Protein AF-A0AAN1Y5R4-F1 (afdb_monomer_lite)

Organism: NCBI:txid1667327

Secondary structure (DSSP, 8-state):
-HHHHT-HHHHHHHHTTSSPPPHHHHHHHHHHHHHHHHHTT-HHHHHHHHHHHHHHHHHHHHHHHHH-TTS-HHHHHHHHHHHHHHHHHHHHHHHHHHHS---HHHHHHHHHHHHHHHS-TT-

Radius of gyration: 15.48 Å; chains: 1; bounding box: 37×39×35 Å

pLDDT: mean 89.07, std 10.1, range [41.53, 98.31]

Structure (mmCIF, N/CA/C/O backbone):
data_AF-A0AAN1Y5R4-F1
#
_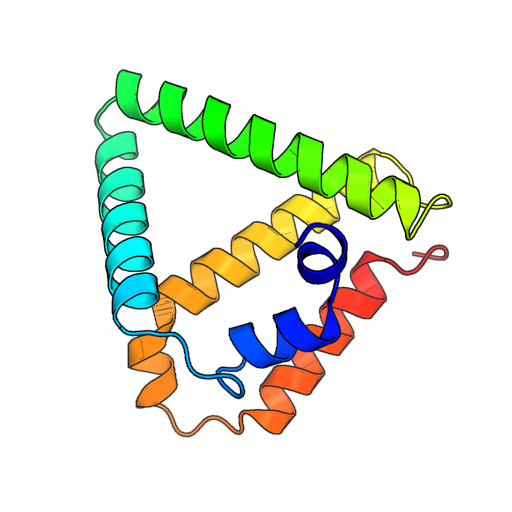entry.id   AF-A0AAN1Y5R4-F1
#
loop_
_atom_site.group_PDB
_atom_site.id
_atom_site.type_symbol
_atom_site.label_atom_id
_atom_site.label_alt_id
_atom_site.label_comp_id
_atom_site.label_asym_id
_atom_site.label_entity_id
_atom_site.label_seq_id
_atom_site.pdbx_PDB_ins_code
_atom_site.Cartn_x
_atom_site.Cartn_y
_atom_site.Cartn_z
_atom_site.occupancy
_atom_site.B_iso_or_equiv
_atom_site.auth_seq_id
_atom_site.auth_comp_id
_atom_site.auth_asym_id
_atom_site.auth_atom_id
_atom_site.pdbx_PDB_model_num
ATOM 1 N N . MET A 1 1 ? -16.002 6.813 -8.917 1.00 46.59 1 MET A N 1
ATOM 2 C CA . MET A 1 1 ? -14.749 7.415 -8.417 1.00 46.59 1 MET A CA 1
ATOM 3 C C . MET A 1 1 ? -14.621 7.384 -6.896 1.00 46.59 1 MET A C 1
ATOM 5 O O . MET A 1 1 ? -13.793 6.620 -6.438 1.00 46.59 1 MET A O 1
ATOM 9 N N . ILE A 1 2 ? -15.408 8.107 -6.081 1.00 41.53 2 ILE A N 1
ATOM 10 C CA . ILE A 1 2 ? -15.198 8.096 -4.607 1.00 41.53 2 ILE A CA 1
ATOM 11 C C . ILE A 1 2 ? -15.595 6.756 -3.951 1.00 41.53 2 ILE A C 1
ATOM 13 O O . ILE A 1 2 ? -14.866 6.247 -3.106 1.00 41.53 2 ILE A O 1
ATOM 17 N N . ASP A 1 3 ? -16.702 6.139 -4.375 1.00 48.41 3 ASP A N 1
ATOM 18 C CA . ASP A 1 3 ? -17.148 4.851 -3.814 1.00 48.41 3 ASP A CA 1
ATOM 19 C C . ASP A 1 3 ? -16.283 3.658 -4.279 1.00 48.41 3 ASP A C 1
ATOM 21 O O . ASP A 1 3 ? -16.257 2.616 -3.630 1.00 48.41 3 ASP A O 1
ATOM 25 N N . GLU A 1 4 ? -15.504 3.812 -5.358 1.00 58.75 4 GLU A N 1
ATOM 26 C CA . GLU A 1 4 ? -14.545 2.786 -5.803 1.00 58.75 4 GLU A CA 1
ATOM 27 C C . GLU A 1 4 ? -13.318 2.707 -4.887 1.00 58.75 4 GLU A C 1
ATOM 29 O O . GLU A 1 4 ? -12.746 1.628 -4.736 1.00 58.75 4 GLU A O 1
ATOM 34 N N . ASN A 1 5 ? -12.937 3.815 -4.239 1.00 60.97 5 ASN A N 1
ATOM 35 C CA . ASN A 1 5 ? -11.769 3.861 -3.354 1.00 60.97 5 ASN A CA 1
ATOM 36 C C . ASN A 1 5 ? -11.962 3.038 -2.068 1.00 60.97 5 ASN A C 1
ATOM 38 O O . ASN A 1 5 ? -10.976 2.517 -1.540 1.00 60.97 5 ASN A O 1
ATOM 42 N N . HIS A 1 6 ? -13.210 2.869 -1.606 1.00 73.69 6 HIS A N 1
ATOM 43 C CA . HIS A 1 6 ? -13.566 2.010 -0.462 1.00 73.69 6 HIS A CA 1
ATOM 44 C C . HIS A 1 6 ? -14.059 0.614 -0.877 1.00 73.69 6 HIS A C 1
ATOM 46 O O . HIS A 1 6 ? -14.526 -0.156 -0.045 1.00 73.69 6 HIS A O 1
ATOM 52 N N . ASN A 1 7 ? -13.958 0.240 -2.158 1.00 86.88 7 ASN A N 1
ATOM 53 C CA . ASN A 1 7 ? -14.276 -1.122 -2.582 1.00 86.88 7 ASN A CA 1
ATOM 54 C C . ASN A 1 7 ? -13.141 -2.075 -2.167 1.00 86.88 7 ASN A C 1
ATOM 56 O O . ASN A 1 7 ? -12.209 -2.337 -2.933 1.00 86.88 7 ASN A O 1
ATOM 60 N N . LEU A 1 8 ? -13.216 -2.567 -0.927 1.00 89.69 8 LEU A N 1
ATOM 61 C CA . LEU A 1 8 ? -12.201 -3.423 -0.307 1.00 89.69 8 LEU A CA 1
ATOM 62 C C . LEU A 1 8 ? -11.997 -4.732 -1.079 1.00 89.69 8 LEU A C 1
ATOM 64 O O . LEU A 1 8 ? -10.853 -5.124 -1.293 1.00 89.69 8 LEU A O 1
ATOM 68 N N . ALA A 1 9 ? -13.069 -5.333 -1.605 1.00 92.38 9 ALA A N 1
ATOM 69 C CA . ALA A 1 9 ? -12.987 -6.542 -2.427 1.00 92.38 9 ALA A CA 1
ATOM 70 C C . ALA A 1 9 ? -12.203 -6.300 -3.728 1.00 92.38 9 ALA A C 1
ATOM 72 O O . ALA A 1 9 ? -11.287 -7.046 -4.075 1.00 92.38 9 ALA A O 1
ATOM 73 N N . ARG A 1 10 ? -12.494 -5.198 -4.434 1.00 93.19 10 ARG A N 1
ATOM 74 C CA . ARG A 1 10 ? -11.720 -4.807 -5.622 1.00 93.19 10 ARG A CA 1
ATOM 75 C C . ARG A 1 10 ? -10.266 -4.519 -5.260 1.00 93.19 10 ARG A C 1
ATOM 77 O O . ARG A 1 10 ? -9.373 -4.909 -6.009 1.00 93.19 10 ARG A O 1
ATOM 84 N N . LYS A 1 11 ? -10.020 -3.839 -4.137 1.00 93.00 11 LYS A N 1
ATOM 85 C CA . LYS A 1 11 ? -8.665 -3.551 -3.658 1.00 93.00 11 LYS A CA 1
ATOM 86 C C . LYS A 1 11 ? -7.903 -4.852 -3.397 1.00 93.00 11 LYS A C 1
ATOM 88 O O . LYS A 1 11 ? -6.797 -4.985 -3.903 1.00 93.00 11 LYS A O 1
ATOM 93 N N . ALA A 1 12 ? -8.509 -5.829 -2.725 1.00 95.62 12 ALA A N 1
ATOM 94 C CA . ALA A 1 12 ? -7.911 -7.142 -2.493 1.00 95.62 12 ALA A CA 1
ATOM 95 C C . ALA A 1 12 ? -7.536 -7.835 -3.812 1.00 95.62 12 ALA A C 1
ATOM 97 O O . ALA A 1 12 ? -6.404 -8.292 -3.965 1.00 95.62 12 ALA A O 1
ATOM 98 N N . ALA A 1 13 ? -8.429 -7.816 -4.806 1.00 94.88 13 ALA A N 1
ATOM 99 C CA . ALA A 1 13 ? -8.168 -8.398 -6.122 1.00 94.88 13 ALA A CA 1
ATOM 100 C C . ALA A 1 13 ? -7.028 -7.692 -6.889 1.00 94.88 13 ALA A C 1
ATOM 102 O O . ALA A 1 13 ? -6.259 -8.345 -7.602 1.00 94.88 13 ALA A O 1
ATOM 103 N N . VAL A 1 14 ? -6.889 -6.367 -6.747 1.00 93.31 14 VAL A N 1
ATOM 104 C CA . VAL A 1 14 ? -5.751 -5.606 -7.299 1.00 93.31 14 VAL A CA 1
ATOM 105 C C . VAL A 1 14 ? -4.452 -5.977 -6.584 1.00 93.31 14 VAL A C 1
ATOM 107 O O . VAL A 1 14 ? -3.469 -6.294 -7.250 1.00 93.31 14 VAL A O 1
ATOM 110 N N . LEU A 1 15 ? -4.439 -5.986 -5.247 1.00 94.06 15 LEU A N 1
ATOM 111 C CA . LEU A 1 15 ? -3.240 -6.297 -4.459 1.00 94.06 15 LEU A CA 1
ATOM 112 C C . LEU A 1 15 ? -2.758 -7.739 -4.676 1.00 94.06 15 LEU A C 1
ATOM 114 O O . LEU A 1 15 ? -1.557 -7.983 -4.755 1.00 94.06 15 LEU A O 1
ATOM 118 N N . ALA A 1 16 ? -3.685 -8.681 -4.860 1.00 94.31 16 ALA A N 1
ATOM 119 C CA . ALA A 1 16 ? -3.383 -10.067 -5.211 1.00 94.31 16 ALA A CA 1
ATOM 120 C C . ALA A 1 16 ? -2.969 -10.261 -6.684 1.00 94.31 16 ALA A C 1
ATOM 122 O O . ALA A 1 16 ? -2.604 -11.363 -7.099 1.00 94.31 16 ALA A O 1
ATOM 123 N N . GLY A 1 17 ? -3.054 -9.214 -7.512 1.00 91.88 17 GLY A N 1
ATOM 124 C CA . GLY A 1 17 ? -2.735 -9.274 -8.938 1.00 91.88 17 GLY A CA 1
ATOM 125 C C . GLY A 1 17 ? -3.717 -10.111 -9.765 1.00 91.88 17 GLY A C 1
ATOM 126 O O . GLY A 1 17 ? -3.347 -10.575 -10.853 1.00 91.88 17 GLY A O 1
ATOM 127 N N . ARG A 1 18 ? -4.940 -10.336 -9.259 1.00 92.62 18 ARG A N 1
ATOM 128 C CA . ARG A 1 18 ? -6.065 -10.920 -10.014 1.00 92.62 18 ARG A CA 1
ATOM 129 C C . ARG A 1 18 ? -6.667 -9.912 -10.981 1.00 92.62 18 ARG A C 1
ATOM 131 O O . ARG A 1 18 ? -7.079 -10.285 -12.076 1.00 92.62 18 ARG A O 1
ATOM 138 N N . ILE A 1 19 ? -6.639 -8.635 -10.607 1.00 91.69 19 ILE A N 1
ATOM 139 C CA . ILE A 1 19 ? -6.849 -7.520 -11.526 1.00 91.69 19 ILE A CA 1
ATOM 140 C C . ILE A 1 19 ? -5.466 -7.005 -11.947 1.00 91.69 19 ILE A C 1
ATOM 142 O O . ILE A 1 19 ? -4.706 -6.555 -11.088 1.00 91.69 19 ILE A O 1
ATOM 146 N N . PRO A 1 20 ? -5.104 -7.082 -13.239 1.00 85.69 20 PRO A N 1
ATOM 147 C CA . PRO A 1 20 ? -3.794 -6.649 -13.696 1.00 85.69 20 PRO A CA 1
ATOM 148 C C . PRO A 1 20 ? -3.654 -5.126 -13.629 1.00 85.69 20 PRO A C 1
ATOM 150 O O . PRO A 1 20 ? -4.543 -4.373 -14.028 1.00 85.69 20 PRO A O 1
ATOM 153 N N . THR A 1 21 ? -2.490 -4.681 -13.167 1.00 87.44 21 THR A N 1
ATOM 154 C CA . THR A 1 21 ? -2.101 -3.270 -13.146 1.00 87.44 21 THR A CA 1
ATOM 155 C C . THR A 1 21 ? -1.655 -2.824 -14.538 1.00 87.44 21 THR A C 1
ATOM 157 O O . THR A 1 21 ? -0.890 -3.526 -15.203 1.00 87.44 21 THR A O 1
ATOM 160 N N . SER A 1 22 ? -2.110 -1.648 -14.980 1.00 90.50 22 SER A N 1
ATOM 161 C CA . SER A 1 22 ? -1.703 -1.085 -16.273 1.00 90.50 22 SER A CA 1
ATOM 162 C C . SER A 1 22 ? -0.206 -0.744 -16.299 1.00 90.50 22 SER A C 1
ATOM 164 O O . SER A 1 22 ? 0.397 -0.490 -15.255 1.00 90.50 22 SER A O 1
ATOM 166 N N . ALA A 1 23 ? 0.398 -0.690 -17.490 1.00 90.12 23 ALA A N 1
ATOM 167 C CA . ALA A 1 23 ? 1.801 -0.291 -17.637 1.00 90.12 23 ALA A CA 1
ATOM 168 C C . ALA A 1 23 ? 2.065 1.131 -17.105 1.00 90.12 23 ALA A C 1
ATOM 170 O O . ALA A 1 23 ? 3.076 1.354 -16.446 1.00 90.12 23 ALA A O 1
ATOM 171 N N . ALA A 1 24 ? 1.128 2.062 -17.321 1.00 92.88 24 ALA A N 1
ATOM 172 C CA . ALA A 1 24 ? 1.212 3.420 -16.786 1.00 92.88 24 ALA A CA 1
ATOM 173 C C . ALA A 1 24 ? 1.231 3.411 -15.251 1.00 92.88 24 ALA A C 1
ATOM 175 O O . ALA A 1 24 ? 2.140 3.957 -14.643 1.00 92.88 24 ALA A O 1
ATOM 176 N N . THR A 1 25 ? 0.309 2.678 -14.623 1.00 91.44 25 THR A N 1
ATOM 177 C CA . THR A 1 25 ? 0.255 2.564 -13.158 1.00 91.44 25 THR A CA 1
ATOM 178 C C . THR A 1 25 ? 1.515 1.913 -12.580 1.00 91.44 25 THR A C 1
ATOM 180 O O . THR A 1 25 ? 1.984 2.317 -11.523 1.00 91.44 25 THR A O 1
ATOM 183 N N . LYS A 1 26 ? 2.102 0.920 -13.263 1.00 90.75 26 LYS A N 1
ATOM 184 C CA . LYS A 1 26 ? 3.400 0.359 -12.854 1.00 90.75 26 LYS A CA 1
ATOM 185 C C . LYS A 1 26 ? 4.512 1.409 -12.917 1.00 90.75 26 LYS A C 1
ATOM 187 O O . LYS A 1 26 ? 5.297 1.505 -11.981 1.00 90.75 26 LYS A O 1
ATOM 192 N N . SER A 1 27 ? 4.554 2.201 -13.988 1.00 93.38 27 SER A N 1
ATOM 193 C CA . SER A 1 27 ? 5.512 3.302 -14.132 1.00 93.38 27 SER A CA 1
ATOM 194 C C . SER A 1 27 ? 5.357 4.338 -13.016 1.00 93.38 27 SER A C 1
ATOM 196 O O . SER A 1 27 ? 6.352 4.733 -12.414 1.00 93.38 27 SER A O 1
ATOM 198 N N . ASP A 1 28 ? 4.122 4.730 -12.698 1.00 94.19 28 ASP A N 1
ATOM 199 C CA . ASP A 1 28 ? 3.831 5.674 -11.614 1.00 94.19 28 ASP A CA 1
ATOM 200 C C . ASP A 1 28 ? 4.265 5.118 -10.250 1.00 94.19 28 ASP A C 1
ATOM 202 O O .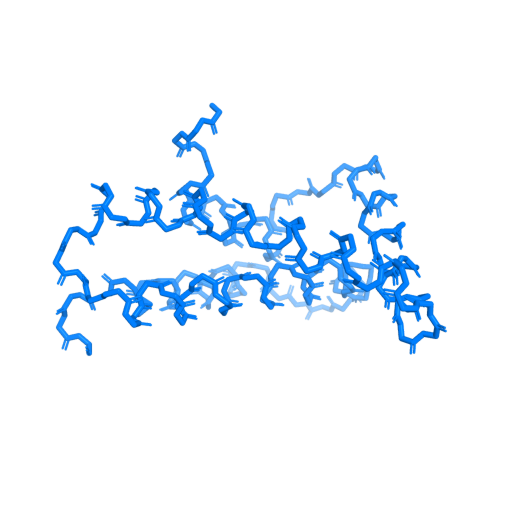 ASP A 1 28 ? 4.853 5.836 -9.442 1.00 94.19 28 ASP A O 1
ATOM 206 N N . ASN A 1 29 ? 4.038 3.823 -10.004 1.00 92.94 29 ASN A N 1
ATOM 207 C CA . ASN A 1 29 ? 4.477 3.156 -8.779 1.00 92.94 29 ASN A CA 1
ATOM 208 C C . ASN A 1 29 ? 6.004 3.187 -8.624 1.00 92.94 29 ASN A C 1
ATOM 210 O O . ASN A 1 29 ? 6.495 3.457 -7.528 1.00 92.94 29 ASN A O 1
ATOM 214 N N . TYR A 1 30 ? 6.761 2.940 -9.698 1.00 92.81 30 TYR A N 1
ATOM 215 C CA . TYR A 1 30 ? 8.223 3.032 -9.655 1.00 92.81 30 TYR A CA 1
ATOM 216 C C . TYR A 1 30 ? 8.703 4.457 -9.414 1.00 92.81 30 TYR A C 1
ATOM 218 O O . TYR A 1 30 ? 9.572 4.668 -8.571 1.00 92.81 30 TYR A O 1
ATOM 226 N N . LEU A 1 31 ? 8.085 5.437 -10.072 1.00 94.94 31 LEU A N 1
ATOM 227 C CA . LEU A 1 31 ? 8.393 6.842 -9.831 1.00 94.94 31 LEU A CA 1
ATOM 228 C C . LEU A 1 31 ? 8.143 7.224 -8.363 1.00 94.94 31 LEU A C 1
ATOM 230 O O . LEU A 1 31 ? 8.967 7.898 -7.748 1.00 94.94 31 LEU A O 1
ATOM 234 N N . LEU A 1 32 ? 7.043 6.757 -7.765 1.00 93.75 32 LEU A N 1
ATOM 235 C CA . LEU A 1 32 ? 6.761 6.991 -6.348 1.00 93.75 32 LEU A CA 1
ATOM 236 C C . LEU A 1 32 ? 7.836 6.369 -5.440 1.00 93.75 32 LEU A C 1
ATOM 238 O O . LEU A 1 32 ? 8.231 6.981 -4.448 1.00 93.75 32 LEU A O 1
ATOM 242 N N . MET A 1 33 ? 8.360 5.190 -5.787 1.00 93.88 33 MET A N 1
ATOM 243 C CA . MET A 1 33 ? 9.453 4.549 -5.042 1.00 93.88 33 MET A CA 1
ATOM 244 C C . MET A 1 33 ? 10.759 5.333 -5.141 1.00 93.88 33 MET A C 1
ATOM 246 O O . MET A 1 33 ? 11.453 5.487 -4.137 1.00 93.88 33 MET A O 1
ATOM 250 N N . GLU A 1 34 ? 11.086 5.855 -6.322 1.00 95.69 34 GLU A N 1
ATOM 251 C CA . GLU A 1 34 ? 12.247 6.726 -6.518 1.00 95.69 34 GLU A CA 1
ATOM 252 C C . GLU A 1 34 ? 12.120 8.006 -5.684 1.00 95.69 34 GLU A C 1
ATOM 254 O O . GLU A 1 34 ? 13.062 8.394 -4.989 1.00 95.69 34 GLU A O 1
ATOM 259 N N . ILE A 1 35 ? 10.930 8.615 -5.674 1.00 95.56 35 ILE A N 1
ATOM 260 C CA . ILE A 1 35 ? 10.612 9.785 -4.848 1.00 95.56 35 ILE A CA 1
ATOM 261 C C . ILE A 1 35 ? 10.769 9.461 -3.354 1.00 95.56 35 ILE A C 1
ATOM 263 O O . ILE A 1 35 ? 11.412 10.223 -2.629 1.00 95.56 35 ILE A O 1
ATOM 267 N N . ASN A 1 36 ? 10.234 8.327 -2.889 1.00 93.44 36 ASN A N 1
ATOM 268 C CA . ASN A 1 36 ? 10.374 7.876 -1.500 1.00 93.44 36 ASN A CA 1
ATOM 269 C C . ASN A 1 36 ? 11.846 7.651 -1.123 1.00 93.44 36 ASN A C 1
ATOM 271 O O . ASN A 1 36 ? 12.294 8.081 -0.055 1.00 93.44 36 ASN A O 1
ATOM 275 N N . ALA A 1 37 ? 12.627 7.034 -2.012 1.00 96.12 37 ALA A N 1
ATOM 276 C CA . ALA A 1 37 ? 14.055 6.829 -1.805 1.00 96.12 37 ALA A CA 1
ATOM 277 C C . ALA A 1 37 ? 14.816 8.162 -1.731 1.00 96.12 37 ALA A C 1
ATOM 279 O O . ALA A 1 37 ? 15.692 8.331 -0.879 1.00 96.12 37 ALA A O 1
ATOM 280 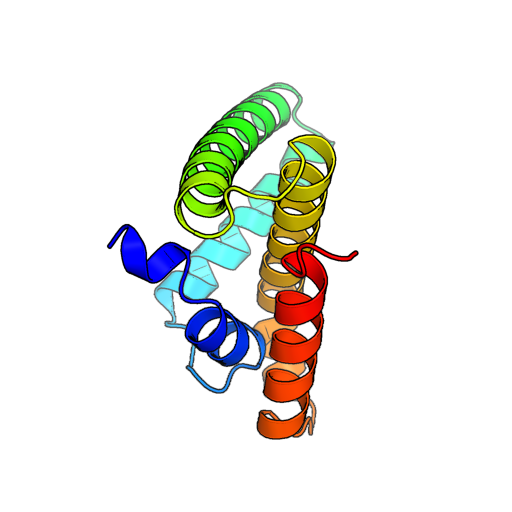N N . GLU A 1 38 ? 14.485 9.134 -2.578 1.00 97.88 38 GLU A N 1
ATOM 281 C CA . GLU A 1 38 ? 15.113 10.456 -2.564 1.00 97.88 38 GLU A CA 1
ATOM 282 C C . GLU A 1 38 ? 14.722 11.279 -1.328 1.00 97.88 38 GLU A C 1
ATOM 284 O O . GLU A 1 38 ? 15.562 11.958 -0.735 1.00 97.88 38 GLU A O 1
ATOM 289 N N . ALA A 1 39 ? 13.487 11.158 -0.840 1.00 97.38 39 ALA A N 1
ATOM 290 C CA . ALA A 1 39 ? 13.028 11.841 0.370 1.00 97.38 39 ALA A CA 1
ATOM 291 C C . ALA A 1 39 ? 13.787 11.428 1.645 1.00 97.38 39 ALA A C 1
ATOM 293 O O . ALA A 1 39 ? 13.805 12.168 2.636 1.00 97.38 39 ALA A O 1
ATOM 294 N N . SER A 1 40 ? 14.481 10.286 1.640 1.00 95.88 40 SER A N 1
ATOM 295 C CA . SER A 1 40 ? 15.417 9.921 2.716 1.00 95.88 40 SER A CA 1
ATOM 296 C C . SER A 1 40 ? 16.613 10.885 2.816 1.00 95.88 40 SER A C 1
ATOM 298 O O . SER A 1 40 ? 17.158 11.079 3.903 1.00 95.88 40 SER A O 1
ATOM 300 N N . ARG A 1 41 ? 16.965 11.559 1.715 1.00 98.00 41 ARG A N 1
ATOM 301 C CA . ARG A 1 41 ? 18.120 12.462 1.583 1.00 98.00 41 ARG A CA 1
ATOM 302 C C . ARG A 1 41 ? 17.731 13.918 1.310 1.00 98.00 41 ARG A C 1
ATOM 304 O O . ARG A 1 41 ? 18.534 14.808 1.569 1.00 98.00 41 ARG A O 1
ATOM 311 N N . ASN A 1 42 ? 16.500 14.175 0.867 1.00 98.31 42 ASN A N 1
ATOM 312 C CA . ASN A 1 42 ? 15.993 15.508 0.546 1.00 98.31 42 ASN A CA 1
ATOM 313 C C . ASN A 1 42 ? 14.862 15.942 1.510 1.00 98.31 42 ASN A C 1
ATOM 315 O O . ASN A 1 42 ? 13.725 15.482 1.364 1.00 98.31 42 ASN A O 1
ATO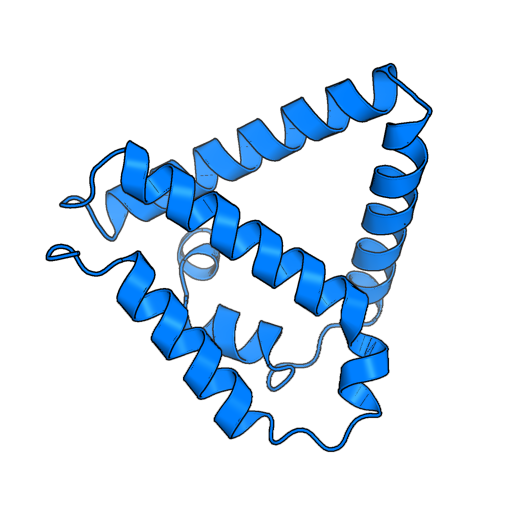M 319 N N . PRO A 1 43 ? 15.131 16.848 2.476 1.00 97.31 43 PRO A N 1
ATOM 320 C CA . PRO A 1 43 ? 14.138 17.286 3.463 1.00 97.31 43 PRO A CA 1
ATOM 321 C C . PRO A 1 43 ? 12.904 17.950 2.848 1.00 97.31 43 PRO A C 1
ATOM 323 O O . PRO A 1 43 ? 11.786 17.692 3.283 1.00 97.31 43 PRO A O 1
ATOM 326 N N . ARG A 1 44 ? 13.083 18.746 1.788 1.00 97.62 44 ARG A N 1
ATOM 327 C CA . ARG A 1 44 ? 11.968 19.407 1.101 1.00 97.62 44 ARG A CA 1
ATOM 328 C C . ARG A 1 44 ? 11.046 18.387 0.437 1.00 97.62 44 ARG A C 1
ATOM 330 O O . ARG A 1 44 ? 9.829 18.528 0.488 1.00 97.62 44 ARG A O 1
ATOM 337 N N . LEU A 1 45 ? 11.615 17.350 -0.178 1.00 97.25 45 LEU A N 1
ATOM 338 C CA . LEU A 1 45 ? 10.820 16.282 -0.784 1.00 97.25 45 LEU A CA 1
ATOM 339 C C . LEU A 1 45 ? 10.065 15.473 0.278 1.00 97.25 45 LEU A C 1
ATOM 341 O O . LEU A 1 45 ? 8.896 15.149 0.087 1.00 97.25 45 LEU A O 1
ATOM 345 N N . ARG A 1 46 ? 10.698 15.219 1.429 1.00 97.44 46 ARG A N 1
ATOM 346 C CA . ARG A 1 46 ? 10.049 14.583 2.583 1.00 97.44 46 ARG A CA 1
ATOM 347 C C . ARG A 1 46 ? 8.844 15.373 3.081 1.00 97.44 46 ARG A C 1
ATOM 349 O O . ARG A 1 46 ? 7.802 14.780 3.331 1.00 97.44 46 ARG A O 1
ATOM 356 N N . GLU A 1 47 ? 8.958 16.693 3.194 1.00 97.44 47 GLU A N 1
ATOM 357 C CA . GLU A 1 47 ? 7.833 17.552 3.587 1.00 97.44 47 GLU A CA 1
ATOM 358 C C . GLU A 1 47 ? 6.665 17.459 2.597 1.00 97.44 47 GLU A C 1
ATOM 360 O O . GLU A 1 47 ? 5.514 17.336 3.016 1.00 97.44 47 GLU A O 1
ATOM 365 N N . ILE A 1 48 ? 6.952 17.457 1.290 1.00 96.75 48 ILE A N 1
ATOM 366 C CA . ILE A 1 48 ? 5.932 17.291 0.241 1.00 96.75 48 ILE A CA 1
ATOM 367 C C . ILE A 1 48 ? 5.227 15.936 0.389 1.00 96.75 48 ILE A C 1
ATOM 369 O O . ILE A 1 48 ? 3.995 15.889 0.348 1.00 96.75 48 ILE A O 1
ATOM 373 N N . LEU A 1 49 ? 5.976 14.851 0.608 1.00 94.88 49 LEU A N 1
ATOM 374 C CA . LEU A 1 49 ? 5.403 13.520 0.819 1.00 94.88 49 LEU A CA 1
ATOM 375 C C . LEU A 1 49 ? 4.521 13.455 2.065 1.00 94.88 49 LEU A C 1
ATOM 377 O O . LEU A 1 49 ? 3.397 12.976 1.974 1.00 94.88 49 LEU A O 1
ATOM 381 N N . VAL A 1 50 ? 4.973 13.998 3.199 1.00 94.44 50 VAL A N 1
ATOM 382 C CA . VAL A 1 50 ? 4.173 14.038 4.437 1.00 94.44 50 VAL A CA 1
ATOM 383 C C . VAL A 1 50 ? 2.862 14.801 4.222 1.00 94.44 50 VAL A C 1
ATOM 385 O O . VAL A 1 50 ? 1.807 14.381 4.692 1.00 94.44 50 VAL A O 1
ATOM 388 N N . GLN A 1 51 ? 2.894 15.910 3.480 1.00 95.38 51 GLN A N 1
ATOM 389 C CA . GLN A 1 51 ? 1.680 16.662 3.152 1.00 95.38 51 GLN A CA 1
ATOM 390 C C . GLN A 1 51 ? 0.755 15.899 2.195 1.00 95.38 51 GLN A C 1
ATOM 392 O O . GLN A 1 51 ? -0.468 15.985 2.327 1.00 95.38 51 GLN A O 1
ATOM 397 N N . ALA A 1 52 ? 1.312 15.179 1.220 1.00 92.06 52 ALA A N 1
ATOM 398 C CA . ALA A 1 52 ? 0.543 14.345 0.304 1.00 92.06 52 ALA A CA 1
ATOM 399 C C . ALA A 1 52 ? -0.127 13.170 1.032 1.00 92.06 52 ALA A C 1
ATOM 401 O O . ALA A 1 52 ? -1.338 13.003 0.899 1.00 92.06 52 ALA A O 1
ATOM 402 N N . ASP A 1 53 ? 0.627 12.441 1.854 1.00 91.25 53 ASP A N 1
ATOM 403 C CA . ASP A 1 53 ? 0.134 11.335 2.678 1.00 91.25 53 ASP A CA 1
ATOM 404 C C . ASP A 1 53 ? -0.972 11.795 3.637 1.00 91.25 53 ASP A C 1
ATOM 406 O O . ASP A 1 53 ? -2.043 11.189 3.693 1.00 91.25 53 ASP A O 1
ATOM 410 N N . ARG A 1 54 ? -0.790 12.946 4.302 1.00 91.56 54 ARG A N 1
ATOM 411 C CA . ARG A 1 54 ? -1.830 13.522 5.166 1.00 91.56 54 ARG A CA 1
ATOM 412 C C . ARG A 1 54 ? -3.149 13.736 4.417 1.00 91.56 54 ARG A C 1
ATOM 414 O O . ARG A 1 54 ? -4.197 13.351 4.924 1.00 91.56 54 ARG A O 1
ATOM 421 N N . ARG A 1 55 ? -3.107 14.310 3.208 1.00 90.62 55 ARG A N 1
ATOM 422 C CA . ARG A 1 55 ? -4.318 14.543 2.394 1.00 90.62 55 ARG A CA 1
ATOM 423 C C . ARG A 1 55 ? -5.003 13.235 1.995 1.00 90.62 55 ARG A C 1
ATOM 425 O O . ARG A 1 55 ? -6.226 13.147 2.065 1.00 90.62 55 ARG A O 1
ATOM 432 N N . LEU A 1 56 ? -4.228 12.218 1.614 1.00 87.50 56 LEU A N 1
ATOM 433 C CA . LEU A 1 56 ? -4.763 10.895 1.279 1.00 87.50 56 LEU A CA 1
ATOM 434 C C . LEU A 1 56 ? -5.425 10.232 2.493 1.00 87.50 56 LEU A C 1
ATOM 436 O O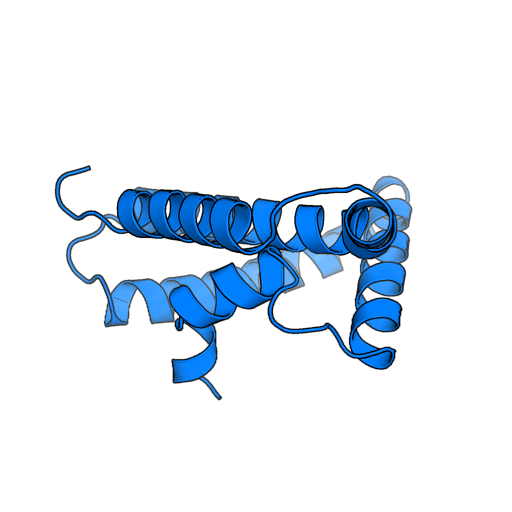 . LEU A 1 56 ? -6.515 9.672 2.378 1.00 87.50 56 LEU A O 1
ATOM 440 N N . LYS A 1 57 ? -4.807 10.342 3.673 1.00 86.69 57 LYS A N 1
ATOM 441 C CA . LYS A 1 57 ? -5.355 9.811 4.926 1.00 86.69 57 LYS A CA 1
ATOM 442 C C . LYS A 1 57 ? -6.615 10.541 5.375 1.00 86.69 57 LYS A C 1
ATOM 444 O O . LYS A 1 57 ? -7.540 9.884 5.839 1.00 86.69 57 LYS A O 1
ATOM 449 N N . GLU A 1 58 ? -6.689 11.860 5.210 1.00 88.31 58 GLU A N 1
ATOM 450 C CA . GLU A 1 58 ? -7.907 12.639 5.479 1.00 88.31 58 GLU A CA 1
ATOM 451 C C . GLU A 1 58 ? -9.073 12.169 4.590 1.00 88.31 58 GLU A C 1
ATOM 453 O O . GLU A 1 58 ? -10.187 11.953 5.076 1.00 88.31 58 GLU A O 1
ATOM 458 N N . GLU A 1 59 ? -8.817 11.929 3.300 1.00 85.81 59 GLU A N 1
ATOM 459 C CA . GLU A 1 59 ? -9.825 11.394 2.382 1.00 85.81 59 GLU A CA 1
ATOM 460 C C . GLU A 1 59 ? -10.246 9.963 2.756 1.00 85.81 59 GLU A C 1
ATOM 462 O O . GLU A 1 59 ? -11.444 9.675 2.863 1.00 85.81 59 GLU A O 1
ATOM 467 N N . GLY A 1 60 ? -9.276 9.081 3.017 1.00 83.06 60 GLY A N 1
ATOM 468 C CA . GLY A 1 60 ? -9.523 7.704 3.452 1.00 83.06 60 GLY A CA 1
ATOM 469 C C . GLY A 1 60 ? -10.262 7.620 4.791 1.00 83.06 60 GLY A C 1
ATOM 470 O O . GLY A 1 60 ? -11.158 6.789 4.960 1.00 83.06 60 GLY A O 1
ATOM 471 N N . GLY A 1 61 ? -9.957 8.525 5.724 1.00 85.12 61 GLY A N 1
ATOM 472 C CA . GLY A 1 61 ? -10.646 8.663 7.005 1.00 85.12 61 GLY A CA 1
ATOM 473 C C . GLY A 1 61 ? -12.108 9.063 6.828 1.00 85.12 61 GLY A C 1
ATOM 474 O O . GLY A 1 61 ? -12.988 8.438 7.422 1.00 85.12 61 GLY A O 1
ATOM 475 N N . ARG A 1 62 ? -12.391 10.026 5.939 1.00 85.81 62 ARG A N 1
ATOM 476 C CA . ARG A 1 62 ? -13.765 10.445 5.610 1.00 85.81 62 ARG A CA 1
ATOM 477 C C . ARG A 1 62 ? -14.581 9.310 4.987 1.00 85.81 62 ARG A C 1
ATOM 479 O O . ARG A 1 62 ? -15.764 9.166 5.295 1.00 85.81 62 ARG A O 1
ATOM 486 N N . LEU A 1 63 ? -13.965 8.494 4.128 1.00 84.94 63 LEU A N 1
ATOM 487 C CA . LEU A 1 63 ? -14.614 7.309 3.559 1.00 84.94 63 LEU A CA 1
ATOM 488 C C . LEU A 1 63 ? -14.876 6.248 4.629 1.00 84.94 63 LEU A C 1
ATOM 490 O O . LEU A 1 63 ? -16.003 5.775 4.754 1.00 84.94 63 LEU A O 1
ATOM 494 N N . SER A 1 64 ? -13.877 5.951 5.456 1.00 84.81 64 SER A N 1
ATOM 495 C CA . SER A 1 64 ? -14.006 4.980 6.546 1.00 84.81 64 SER A CA 1
ATOM 496 C C . SER A 1 64 ? -15.090 5.386 7.544 1.00 84.81 64 SER A C 1
ATOM 498 O O . SER A 1 64 ? -15.871 4.544 7.963 1.00 84.81 64 SER A O 1
ATOM 500 N N . GLN A 1 65 ? -15.204 6.673 7.884 1.00 85.81 65 GLN A N 1
ATOM 501 C CA . GLN A 1 65 ? -16.265 7.179 8.760 1.00 85.81 65 GLN A CA 1
ATOM 502 C C . GLN A 1 65 ? -17.664 7.016 8.145 1.00 85.81 65 GLN A C 1
ATOM 504 O O . GLN A 1 65 ? -18.622 6.749 8.864 1.00 85.81 65 GLN A O 1
ATOM 509 N N . ARG A 1 66 ? -17.790 7.163 6.820 1.00 87.50 66 ARG A N 1
ATOM 510 C CA . ARG A 1 66 ? -19.063 6.986 6.108 1.00 87.50 66 ARG A CA 1
ATOM 511 C C . ARG A 1 66 ? -19.511 5.523 6.082 1.00 87.50 66 ARG A C 1
ATOM 513 O O . ARG A 1 66 ? -20.701 5.270 6.231 1.00 87.50 66 ARG A O 1
ATOM 520 N N . TYR A 1 67 ? -18.585 4.593 5.855 1.00 85.06 67 TYR A N 1
ATOM 521 C CA . TYR A 1 67 ? -18.889 3.165 5.695 1.00 85.06 67 TYR A CA 1
ATOM 522 C C . TYR A 1 67 ? -18.842 2.368 7.006 1.00 85.06 67 TYR A C 1
ATOM 524 O O . TYR A 1 67 ? -19.509 1.344 7.110 1.00 85.06 67 TYR A O 1
ATOM 532 N N . HIS A 1 68 ? -18.099 2.850 8.003 1.00 87.12 68 HIS A N 1
ATOM 533 C CA . HIS A 1 68 ? -17.894 2.207 9.304 1.00 87.12 68 HIS A CA 1
ATOM 534 C C . HIS A 1 68 ? -17.963 3.255 10.433 1.00 87.12 68 HIS A C 1
ATOM 536 O O . HIS A 1 68 ? -16.942 3.604 11.048 1.00 87.12 68 HIS A O 1
ATOM 542 N N . PRO A 1 69 ? -19.155 3.830 10.684 1.00 86.56 69 PRO A N 1
ATOM 543 C CA . PRO A 1 69 ? -19.319 4.914 11.648 1.00 86.56 69 PRO A CA 1
ATOM 544 C C . PRO A 1 69 ? -19.026 4.483 13.093 1.00 86.56 69 PRO A C 1
ATOM 546 O O . PRO A 1 69 ? -18.666 5.341 13.898 1.00 86.56 69 PRO A O 1
ATOM 549 N N . GLY A 1 70 ? -19.132 3.186 13.419 1.00 87.81 70 GLY A N 1
ATOM 550 C CA . GLY A 1 70 ? -18.883 2.654 14.761 1.00 87.81 70 GLY A CA 1
ATOM 551 C C . GLY A 1 70 ? -17.407 2.569 15.164 1.00 87.81 70 GLY A C 1
ATOM 552 O O . GLY A 1 70 ? -17.106 2.435 16.348 1.00 87.81 70 GLY A O 1
ATOM 553 N N . LEU A 1 71 ? -16.463 2.686 14.221 1.00 88.50 71 LEU A N 1
ATOM 554 C CA . LEU A 1 71 ? -15.032 2.622 14.536 1.00 88.50 71 LEU A CA 1
ATOM 555 C C . LEU A 1 71 ? -14.557 3.867 15.300 1.00 88.50 71 LEU A C 1
ATOM 557 O O . LEU A 1 71 ? -15.042 4.980 15.092 1.00 88.50 71 LEU A O 1
ATOM 561 N N . SER A 1 72 ? -13.541 3.708 16.147 1.00 89.88 72 SER A N 1
ATOM 562 C CA . SER A 1 72 ? -12.840 4.850 16.741 1.00 89.88 72 SER A CA 1
ATOM 563 C C . SER A 1 72 ? -11.917 5.531 15.722 1.00 89.88 72 SER A C 1
ATOM 565 O O . SER A 1 72 ? -11.446 4.902 14.770 1.00 89.88 72 SER A O 1
ATOM 567 N N . ASP A 1 73 ? -11.593 6.811 15.936 1.00 88.38 73 ASP A N 1
ATOM 568 C CA . ASP A 1 73 ? -10.622 7.529 15.092 1.00 88.38 73 ASP A CA 1
ATOM 569 C C . ASP A 1 73 ? -9.244 6.861 15.105 1.00 88.38 73 ASP A C 1
ATOM 571 O O . ASP A 1 73 ? -8.600 6.728 14.065 1.00 88.38 73 ASP A O 1
ATOM 575 N N . ALA A 1 74 ? -8.812 6.370 16.271 1.00 89.38 74 ALA A N 1
ATOM 576 C CA . ALA A 1 74 ? -7.554 5.644 16.408 1.00 89.38 74 ALA A CA 1
ATOM 577 C C . ALA A 1 74 ? -7.533 4.381 15.532 1.00 89.38 74 ALA A C 1
ATOM 579 O O . ALA A 1 74 ? -6.547 4.125 14.837 1.00 89.38 74 ALA A O 1
ATOM 580 N N . ARG A 1 75 ? -8.637 3.619 15.510 1.00 90.00 75 ARG A N 1
ATOM 581 C CA . ARG A 1 75 ? -8.754 2.412 14.685 1.00 90.00 75 ARG A CA 1
ATOM 582 C C . ARG A 1 75 ? -8.796 2.743 13.194 1.00 90.00 75 ARG A C 1
ATOM 584 O O . ARG A 1 75 ? -8.098 2.086 12.427 1.00 90.00 75 ARG A O 1
ATOM 591 N N . ARG A 1 76 ? -9.534 3.785 12.789 1.00 88.75 76 ARG A N 1
ATOM 592 C CA . ARG A 1 76 ? -9.555 4.274 11.397 1.00 88.75 76 ARG A CA 1
ATOM 593 C C . ARG A 1 76 ? -8.163 4.671 10.908 1.00 88.75 76 ARG A C 1
ATOM 595 O O . ARG A 1 76 ? -7.763 4.267 9.820 1.00 88.75 76 ARG A O 1
ATOM 602 N N . ASN A 1 77 ? -7.414 5.415 11.720 1.00 89.00 77 ASN A N 1
ATOM 603 C CA . ASN A 1 77 ? -6.063 5.848 11.369 1.00 89.00 77 ASN A CA 1
ATOM 604 C C . ASN A 1 77 ? -5.110 4.655 11.215 1.00 89.00 77 ASN A C 1
ATOM 606 O O . ASN A 1 77 ? -4.378 4.584 10.230 1.00 89.00 77 ASN A O 1
ATOM 610 N N . ALA A 1 78 ? -5.163 3.689 12.137 1.00 91.44 78 ALA A N 1
ATOM 611 C CA . ALA A 1 78 ? -4.353 2.475 12.054 1.00 91.44 78 ALA A CA 1
ATOM 612 C C . ALA A 1 78 ? -4.714 1.605 10.835 1.00 91.44 78 ALA A C 1
ATOM 614 O O . ALA A 1 78 ? -3.826 1.085 10.163 1.00 91.44 78 ALA A O 1
ATOM 615 N N . ALA A 1 79 ? -6.006 1.468 10.520 1.00 91.38 79 ALA A N 1
ATOM 616 C CA . ALA A 1 79 ? -6.464 0.739 9.339 1.00 91.38 79 ALA A CA 1
ATOM 617 C C . ALA A 1 79 ? -5.999 1.413 8.039 1.00 91.38 79 ALA A C 1
ATOM 619 O O . ALA A 1 79 ? -5.512 0.733 7.138 1.00 91.38 79 ALA A O 1
ATOM 620 N N . SER A 1 80 ? -6.099 2.744 7.966 1.00 90.38 80 SER A N 1
ATOM 621 C CA . SER A 1 80 ? -5.617 3.535 6.829 1.00 90.38 80 SER A CA 1
ATOM 622 C C . SER A 1 80 ? -4.118 3.327 6.593 1.00 90.38 80 SER A C 1
ATOM 624 O O . SER A 1 80 ? -3.706 3.035 5.471 1.00 90.38 80 SER A O 1
ATOM 626 N N . GLU A 1 81 ? -3.316 3.372 7.663 1.00 93.44 81 GLU A N 1
ATOM 627 C CA . GLU A 1 81 ? -1.876 3.099 7.598 1.00 93.44 81 GLU A CA 1
ATOM 628 C C . GLU A 1 81 ? -1.584 1.680 7.095 1.00 93.44 81 GLU A C 1
ATOM 630 O O . GLU A 1 81 ? -0.788 1.502 6.175 1.00 93.44 81 GLU A O 1
ATOM 635 N N . LEU A 1 82 ? -2.259 0.659 7.638 1.00 94.38 82 LEU A N 1
ATOM 636 C CA . LEU A 1 82 ? -2.024 -0.718 7.203 1.00 94.38 82 LEU A CA 1
ATOM 637 C C . LEU A 1 82 ? -2.385 -0.913 5.725 1.00 94.38 82 LEU A C 1
ATOM 639 O O . LEU A 1 82 ? -1.652 -1.575 4.992 1.00 94.38 82 LEU A O 1
ATOM 643 N N . ILE A 1 83 ? -3.486 -0.318 5.262 1.00 92.62 83 ILE A N 1
ATOM 644 C CA . ILE A 1 83 ? -3.883 -0.375 3.850 1.00 92.62 83 ILE A CA 1
ATOM 645 C C . ILE A 1 83 ? -2.840 0.307 2.958 1.00 92.62 83 ILE A C 1
ATOM 647 O O . ILE A 1 83 ? -2.537 -0.226 1.886 1.00 92.62 83 ILE A O 1
ATOM 651 N N . ALA A 1 84 ? -2.277 1.443 3.379 1.00 91.81 84 ALA A N 1
ATOM 652 C CA . ALA A 1 84 ? -1.205 2.118 2.648 1.00 91.81 84 ALA A CA 1
ATOM 653 C C . ALA A 1 84 ? 0.029 1.211 2.527 1.00 91.81 84 ALA A C 1
ATOM 655 O O . ALA A 1 84 ? 0.472 0.933 1.413 1.00 91.81 84 ALA A O 1
ATOM 656 N N . VAL A 1 85 ? 0.486 0.627 3.641 1.00 94.56 85 VAL A N 1
ATOM 657 C CA . VAL A 1 85 ? 1.625 -0.308 3.672 1.00 94.56 85 VAL A CA 1
ATOM 658 C C . VAL A 1 85 ? 1.401 -1.513 2.754 1.00 94.56 85 VAL A C 1
ATOM 660 O O . VAL A 1 85 ? 2.287 -1.882 1.981 1.00 94.56 85 VAL A O 1
ATOM 663 N N . LEU A 1 86 ? 0.214 -2.126 2.795 1.00 95.69 86 LEU A N 1
ATOM 664 C CA . LEU A 1 86 ? -0.122 -3.255 1.922 1.00 95.69 86 LEU A CA 1
ATOM 665 C C . LEU A 1 86 ? -0.142 -2.849 0.443 1.00 95.69 86 LEU A C 1
ATOM 667 O O . LEU A 1 86 ? 0.292 -3.624 -0.410 1.00 95.69 86 LEU A O 1
ATOM 671 N N . THR A 1 87 ? -0.618 -1.639 0.143 1.00 92.88 87 THR A N 1
ATOM 672 C CA . THR A 1 87 ? -0.688 -1.104 -1.222 1.00 92.88 87 THR A CA 1
ATOM 673 C C . THR A 1 87 ? 0.702 -0.822 -1.782 1.00 92.88 87 THR A C 1
ATOM 675 O O . THR A 1 87 ? 1.031 -1.292 -2.872 1.00 92.88 87 THR A O 1
ATOM 678 N N . GLU A 1 88 ? 1.545 -0.122 -1.026 1.00 92.69 88 GLU A N 1
ATOM 679 C CA . GLU A 1 88 ? 2.922 0.183 -1.420 1.00 92.69 88 GLU A CA 1
ATOM 680 C C . GLU A 1 88 ? 3.775 -1.085 -1.527 1.00 92.69 88 GLU A C 1
ATOM 682 O O . GLU A 1 88 ? 4.509 -1.264 -2.500 1.00 92.69 88 GLU A O 1
ATOM 687 N N . GLY A 1 89 ? 3.628 -2.017 -0.581 1.00 94.12 89 GLY A N 1
ATOM 688 C CA . GLY A 1 89 ? 4.322 -3.303 -0.613 1.00 94.12 89 GLY A CA 1
ATOM 689 C C . GLY A 1 89 ? 3.935 -4.155 -1.825 1.00 94.12 89 GLY A C 1
ATOM 690 O O . GLY A 1 89 ? 4.808 -4.732 -2.479 1.00 94.12 89 GLY A O 1
ATOM 691 N N . ALA A 1 90 ? 2.644 -4.206 -2.172 1.00 93.31 90 ALA A N 1
ATOM 692 C CA . ALA A 1 90 ? 2.174 -4.907 -3.366 1.00 93.31 90 ALA A CA 1
ATOM 693 C C . ALA A 1 90 ? 2.695 -4.253 -4.654 1.00 93.31 90 ALA A C 1
ATOM 695 O O . ALA A 1 90 ? 3.130 -4.957 -5.569 1.00 93.31 90 ALA A O 1
ATOM 696 N N . ALA A 1 91 ? 2.714 -2.917 -4.713 1.00 92.38 91 ALA A N 1
ATOM 697 C CA . ALA A 1 91 ? 3.297 -2.177 -5.826 1.00 92.38 91 ALA A CA 1
ATOM 698 C C . ALA A 1 91 ? 4.795 -2.488 -5.987 1.00 92.38 91 ALA A C 1
ATOM 700 O O . ALA A 1 91 ? 5.237 -2.812 -7.091 1.00 92.38 91 ALA A O 1
ATOM 701 N N . TYR A 1 92 ? 5.556 -2.472 -4.887 1.00 91.75 92 TYR A N 1
ATOM 702 C CA . TYR A 1 92 ? 6.998 -2.753 -4.869 1.00 91.75 92 TYR A CA 1
ATOM 703 C C . TYR A 1 92 ? 7.323 -4.164 -5.347 1.00 91.75 92 TYR A C 1
ATOM 705 O O . TYR A 1 92 ? 8.279 -4.384 -6.090 1.00 91.75 92 TYR A O 1
ATOM 713 N N . ARG A 1 93 ? 6.496 -5.135 -4.959 1.00 91.31 93 ARG A N 1
ATOM 714 C CA . ARG A 1 93 ? 6.706 -6.537 -5.314 1.00 91.31 93 ARG A CA 1
ATOM 715 C C . ARG A 1 93 ? 6.084 -6.943 -6.645 1.00 91.31 93 ARG A C 1
ATOM 717 O O . ARG A 1 93 ? 6.253 -8.100 -7.010 1.00 91.31 93 ARG A O 1
ATOM 724 N N . CYS A 1 94 ? 5.387 -6.066 -7.371 1.00 87.19 94 CYS A N 1
ATOM 725 C CA . CYS A 1 94 ? 4.476 -6.502 -8.437 1.00 87.19 94 CYS A CA 1
ATOM 726 C C . CYS A 1 94 ? 5.130 -7.390 -9.520 1.00 87.19 94 CYS A C 1
ATOM 728 O O . CYS A 1 94 ? 4.540 -8.401 -9.896 1.00 87.19 94 CYS A O 1
ATOM 730 N N . GLU A 1 95 ? 6.357 -7.090 -9.958 1.00 86.06 95 GLU A N 1
ATOM 731 C CA . GLU A 1 95 ? 7.093 -7.909 -10.941 1.00 86.06 95 GLU A CA 1
ATOM 732 C C . GLU A 1 95 ? 7.621 -9.222 -10.343 1.00 86.06 95 GLU A C 1
ATOM 734 O O . GLU A 1 95 ? 7.557 -10.272 -10.980 1.00 86.06 95 GLU A O 1
ATOM 739 N N . LEU A 1 96 ? 8.086 -9.200 -9.090 1.00 86.75 96 LEU A N 1
ATOM 740 C CA . LEU A 1 96 ? 8.537 -10.410 -8.390 1.00 86.75 96 LEU A CA 1
ATOM 741 C C . LEU A 1 96 ? 7.366 -11.355 -8.097 1.00 86.75 96 LEU A C 1
ATOM 743 O O . LEU A 1 96 ? 7.482 -12.570 -8.223 1.00 86.75 96 LEU A O 1
ATOM 747 N N . SER A 1 97 ? 6.218 -10.801 -7.721 1.00 83.62 97 SER A N 1
ATOM 748 C CA . SER A 1 97 ? 4.991 -11.564 -7.510 1.00 83.62 97 SER A CA 1
ATOM 749 C C . SER A 1 97 ? 4.436 -12.117 -8.824 1.00 83.62 97 SER A C 1
ATOM 751 O O . SER A 1 97 ? 3.804 -13.166 -8.809 1.00 83.62 97 SER A O 1
ATOM 753 N N . ALA A 1 98 ? 4.685 -11.462 -9.965 1.00 80.00 98 ALA A N 1
ATOM 754 C CA . ALA A 1 98 ? 4.304 -11.988 -11.276 1.00 80.00 98 ALA A CA 1
ATOM 755 C C . ALA A 1 98 ? 5.150 -13.200 -11.706 1.00 80.00 98 ALA A C 1
ATOM 757 O O . ALA A 1 98 ? 4.655 -14.044 -12.450 1.00 80.00 98 ALA A O 1
ATOM 758 N N . SER A 1 99 ? 6.399 -13.298 -11.237 1.00 80.50 99 SER A N 1
ATOM 759 C CA . SER A 1 99 ? 7.312 -14.409 -11.539 1.00 80.50 99 SER A CA 1
ATOM 760 C C . SER A 1 99 ? 7.322 -15.523 -10.484 1.00 80.50 99 SER A C 1
ATOM 762 O O . SER A 1 99 ? 7.843 -16.606 -10.745 1.00 80.50 99 SER A O 1
ATOM 764 N N . THR A 1 100 ? 6.732 -15.292 -9.309 1.00 80.56 100 THR A N 1
ATOM 765 C CA . THR A 1 100 ? 6.618 -16.293 -8.239 1.00 80.56 100 THR A CA 1
ATOM 766 C C . THR A 1 100 ? 5.326 -17.104 -8.408 1.00 80.56 100 THR A C 1
ATOM 768 O O . THR A 1 100 ? 4.269 -16.503 -8.607 1.00 80.56 100 THR A O 1
ATOM 771 N N . PRO A 1 101 ? 5.350 -18.447 -8.288 1.00 81.69 101 PRO A N 1
ATOM 772 C CA . PRO A 1 101 ? 4.140 -19.265 -8.329 1.00 81.69 101 PRO A CA 1
ATOM 773 C C . PRO A 1 101 ? 3.346 -19.092 -7.026 1.00 81.69 101 PRO A C 1
ATOM 775 O O . PRO A 1 101 ? 3.471 -19.876 -6.090 1.00 81.69 101 PRO A O 1
ATOM 778 N N . VAL A 1 102 ? 2.556 -18.023 -6.955 1.00 88.06 102 VAL A N 1
ATOM 779 C CA . VAL A 1 102 ? 1.602 -17.758 -5.873 1.00 88.06 102 VAL A CA 1
ATOM 780 C C . VAL A 1 102 ? 0.194 -17.973 -6.409 1.00 88.06 102 VAL A C 1
ATOM 782 O O . VAL A 1 102 ? -0.152 -17.437 -7.466 1.00 88.06 102 VAL A O 1
ATOM 785 N N . ASP A 1 103 ? -0.633 -18.722 -5.677 1.00 93.69 103 ASP A N 1
ATOM 786 C CA . ASP A 1 103 ? -2.063 -18.772 -5.969 1.00 93.69 103 ASP A CA 1
ATOM 787 C C . ASP A 1 103 ? -2.687 -17.408 -5.644 1.00 93.69 103 ASP A C 1
ATOM 789 O O . ASP A 1 103 ? -2.794 -16.980 -4.492 1.00 93.69 103 ASP A O 1
ATOM 793 N N . LYS A 1 104 ? -3.073 -16.690 -6.698 1.00 92.56 104 LYS A N 1
ATOM 794 C CA . LYS A 1 104 ? -3.637 -15.347 -6.580 1.00 92.56 104 LYS A CA 1
ATOM 795 C C . LYS A 1 104 ? -5.029 -15.349 -5.947 1.00 92.56 104 LYS A C 1
ATOM 797 O O . LYS A 1 104 ? -5.437 -14.320 -5.422 1.00 92.56 104 LYS A O 1
ATOM 802 N N . ALA A 1 105 ? -5.779 -16.450 -6.039 1.00 95.31 105 ALA A N 1
ATOM 803 C CA . ALA A 1 105 ? -7.081 -16.576 -5.389 1.00 95.31 105 ALA A CA 1
ATOM 804 C C . ALA A 1 105 ? -6.910 -16.673 -3.871 1.00 95.31 105 ALA A C 1
ATOM 806 O O . ALA A 1 105 ? -7.551 -15.921 -3.139 1.00 95.31 105 ALA A O 1
ATOM 807 N N . ASP A 1 106 ? -5.981 -17.517 -3.420 1.00 96.44 106 ASP A N 1
ATOM 808 C CA . ASP A 1 106 ? -5.663 -17.646 -1.996 1.00 96.44 106 ASP A CA 1
ATOM 809 C C . ASP A 1 106 ? -5.086 -16.339 -1.438 1.00 96.44 106 ASP A C 1
ATOM 811 O O . ASP A 1 106 ? -5.470 -15.895 -0.355 1.00 96.44 106 ASP A O 1
ATOM 815 N N . LEU A 1 107 ? -4.226 -15.653 -2.200 1.00 95.56 107 LEU A N 1
ATOM 816 C CA . LEU A 1 107 ? -3.703 -14.346 -1.798 1.00 95.56 107 LEU A CA 1
ATOM 817 C C . LEU A 1 107 ? -4.805 -13.272 -1.704 1.00 95.56 107 LEU A C 1
ATOM 819 O O . LEU A 1 107 ? -4.800 -12.475 -0.767 1.00 95.56 107 LEU A O 1
ATOM 823 N N . GLU A 1 108 ? -5.767 -13.250 -2.634 1.00 96.62 108 GLU A N 1
ATOM 824 C CA . GLU A 1 108 ? -6.935 -12.355 -2.560 1.00 96.62 108 GLU A CA 1
ATOM 825 C C . GLU A 1 108 ? -7.768 -12.631 -1.300 1.00 96.62 108 GLU A C 1
ATOM 827 O O . GLU A 1 108 ? -8.160 -11.691 -0.604 1.00 96.62 108 GLU A O 1
ATOM 832 N N . ALA A 1 109 ? -7.991 -13.905 -0.962 1.00 97.25 109 ALA A N 1
ATOM 833 C CA . ALA A 1 109 ? -8.714 -14.294 0.245 1.00 97.25 109 ALA A CA 1
ATOM 834 C C . ALA A 1 109 ? -8.015 -13.803 1.526 1.00 97.25 109 ALA A C 1
ATOM 836 O O . ALA A 1 109 ? -8.682 -13.317 2.440 1.00 97.25 109 ALA A O 1
ATOM 837 N N . LEU A 1 110 ? -6.678 -13.850 1.575 1.00 97.25 110 LEU A N 1
ATOM 838 C CA . LEU A 1 110 ? -5.902 -13.304 2.694 1.00 97.25 110 LEU A CA 1
ATOM 839 C C . LEU A 1 110 ? -6.041 -11.779 2.811 1.00 97.25 110 LEU A C 1
ATOM 841 O O . LEU A 1 110 ? -6.224 -11.272 3.918 1.00 97.25 110 LEU A O 1
ATOM 845 N N . TYR A 1 111 ? -6.004 -11.039 1.698 1.00 97.19 111 TYR A N 1
ATOM 846 C CA . TYR A 1 111 ? -6.246 -9.591 1.725 1.00 97.19 111 TYR A CA 1
ATOM 847 C C . TYR A 1 111 ? -7.652 -9.249 2.229 1.00 97.19 111 TYR A C 1
ATOM 849 O O . TYR A 1 111 ? -7.791 -8.360 3.069 1.00 97.19 111 TYR A O 1
ATOM 857 N N . ASN A 1 112 ? -8.679 -9.969 1.768 1.00 95.88 112 ASN A N 1
ATOM 858 C CA . ASN A 1 112 ? -10.050 -9.783 2.248 1.00 95.88 112 ASN A CA 1
ATOM 859 C C . ASN A 1 112 ? -10.163 -10.064 3.752 1.00 95.88 112 ASN A C 1
ATOM 861 O O . ASN A 1 112 ? -10.698 -9.233 4.475 1.00 95.88 112 ASN A O 1
ATOM 865 N N . MET A 1 113 ? -9.567 -11.155 4.245 1.00 96.44 113 MET A N 1
ATOM 866 C CA . MET A 1 113 ? -9.554 -11.473 5.678 1.00 96.44 113 MET A CA 1
ATOM 867 C C . MET A 1 113 ? -8.927 -10.349 6.518 1.00 96.44 113 MET A C 1
ATOM 869 O O . MET A 1 113 ? -9.435 -10.008 7.588 1.00 96.44 113 MET A O 1
ATOM 873 N N . ILE A 1 114 ? -7.831 -9.752 6.036 1.00 95.81 114 ILE A N 1
ATOM 874 C CA . ILE A 1 114 ? -7.204 -8.605 6.702 1.00 95.81 114 ILE A CA 1
ATOM 875 C C . ILE A 1 114 ? -8.161 -7.409 6.710 1.00 95.81 114 ILE A C 1
ATOM 877 O O . ILE A 1 114 ? -8.342 -6.785 7.755 1.00 95.81 114 ILE A O 1
ATOM 881 N N . PHE A 1 115 ? -8.775 -7.083 5.572 1.00 93.25 115 PHE A N 1
ATOM 882 C CA . PHE A 1 115 ? -9.685 -5.944 5.459 1.00 93.25 115 PHE A CA 1
ATOM 883 C C . PHE A 1 115 ? -10.937 -6.104 6.320 1.00 93.25 115 PHE A C 1
ATOM 885 O O . PHE A 1 115 ? -11.280 -5.170 7.043 1.00 93.25 115 PHE A O 1
ATOM 892 N N . ASP A 1 116 ? -11.551 -7.283 6.337 1.00 92.19 116 ASP A N 1
ATOM 893 C CA . ASP A 1 116 ? -12.692 -7.577 7.204 1.00 92.19 116 ASP A CA 1
ATOM 894 C C . ASP A 1 116 ? -12.325 -7.353 8.676 1.00 92.19 116 ASP A C 1
ATOM 896 O O . ASP A 1 116 ? -13.050 -6.689 9.416 1.00 92.19 116 ASP A O 1
ATOM 900 N N . ARG A 1 117 ? -11.135 -7.805 9.098 1.00 92.75 117 ARG A N 1
ATOM 901 C CA . ARG A 1 117 ? -10.666 -7.617 10.478 1.00 92.75 117 ARG A CA 1
ATOM 902 C C . ARG A 1 117 ? -10.314 -6.165 10.813 1.00 92.75 117 ARG A C 1
ATOM 904 O O . ARG A 1 117 ? -10.388 -5.763 11.977 1.00 92.75 117 ARG A O 1
ATOM 911 N N . LEU A 1 118 ? -9.892 -5.366 9.834 1.00 90.44 118 LEU A N 1
ATOM 912 C CA . LEU A 1 118 ? -9.586 -3.950 10.050 1.00 90.44 118 LEU A CA 1
ATOM 913 C C . LEU A 1 118 ? -10.832 -3.143 10.419 1.00 90.44 118 LEU A C 1
ATOM 915 O O . LEU A 1 118 ? -10.737 -2.269 11.286 1.00 90.44 118 LEU A O 1
ATOM 919 N N . PHE A 1 119 ? -11.964 -3.461 9.789 1.00 85.88 119 PHE A N 1
ATOM 920 C CA . PHE A 1 119 ? -13.214 -2.712 9.911 1.00 85.88 119 PHE A CA 1
ATOM 921 C C . PHE A 1 119 ? -14.302 -3.418 10.736 1.00 85.88 119 PHE A C 1
ATOM 923 O O . PHE A 1 119 ? -15.441 -2.955 10.774 1.00 85.88 119 PHE A O 1
ATOM 930 N N . ASP A 1 120 ? -13.949 -4.505 11.418 1.00 86.06 120 ASP A N 1
ATOM 931 C CA . ASP A 1 120 ? -14.786 -5.161 12.418 1.00 86.06 120 ASP A CA 1
ATOM 932 C C . ASP A 1 120 ? -15.016 -4.227 13.622 1.00 86.06 120 ASP A C 1
ATOM 934 O O . ASP A 1 120 ? -14.078 -3.831 14.315 1.00 86.06 120 ASP A O 1
ATOM 938 N N . GLU A 1 121 ? -16.273 -3.846 13.859 1.00 71.44 121 GLU A N 1
ATOM 939 C CA . GLU A 1 121 ? -16.663 -2.904 14.920 1.00 71.44 121 GLU A CA 1
ATOM 940 C C . GLU A 1 121 ? -16.561 -3.511 16.333 1.00 71.44 121 GLU A C 1
ATOM 942 O O . GLU A 1 121 ? -16.659 -2.783 17.319 1.00 71.44 121 GLU A O 1
ATOM 947 N N . GLN A 1 122 ? -16.336 -4.826 16.448 1.00 62.00 122 GLN A N 1
ATOM 948 C CA . GLN A 1 122 ? -16.153 -5.537 17.722 1.00 62.00 122 GLN A CA 1
ATOM 949 C C . GLN A 1 122 ? -14.667 -5.744 18.089 1.00 62.00 122 GLN A C 1
ATOM 951 O O . GLN A 1 122 ? -14.365 -6.427 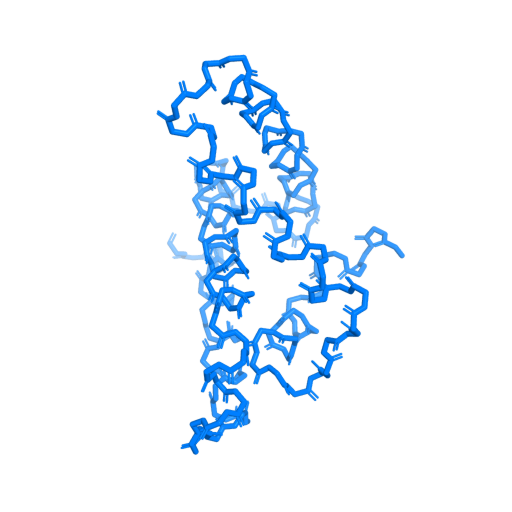19.071 1.00 62.00 122 GLN A O 1
ATOM 956 N N . ALA A 1 123 ? -13.747 -5.199 17.281 1.00 57.31 123 ALA A N 1
ATOM 957 C CA . ALA A 1 123 ? -12.302 -5.430 17.333 1.00 57.31 123 ALA A CA 1
ATOM 958 C C . ALA A 1 123 ? -11.519 -4.630 18.374 1.00 57.31 123 ALA A C 1
ATOM 960 O O . ALA A 1 123 ? -11.775 -3.415 18.532 1.00 57.31 123 ALA A O 1
#

Sequence (123 aa):
MIDENHNLARKAAVLAGRIPTSAATKSDNYLLMEINAEASRNPRLREILVQADRRLKEEGGRLSQRYHPGLSDARRNAASELIAVLTEGAAYRCELSASTPVDKADLEALYNMIFDRLFDEQA

Foldseek 3Di:
DLVVVPPLLVLLCVLLCVPPDDPVRLVVLVVVVVLVVVVVVDVVSVVVVVVVLVVVLVSQLVVLCVVQVLDDSVLSSVLSVVSVVSNSVSSVCVVVSVVDPDDSVVSSVVSVVSNCVSRPSVD